Protein AF-M2Q1Y6-F1 (afdb_monomer)

Mean predicted aligned error: 7.68 Å

Secondary structure (DSSP, 8-state):
-EEE-SSEEEEEE-----SHHHHHHHHHHHHHHHHTTTTSTTB-SSPPTT-SEEEEEEHHHHHHS-HHHHHHHHHHHHHHHHHHHHHHHHHHHHHHHHHHHHHH---S---TTTSS--

Structure (mmCIF, N/CA/C/O backbone):
data_AF-M2Q1Y6-F1
#
_entry.id   AF-M2Q1Y6-F1
#
loop_
_atom_site.group_PDB
_atom_site.id
_atom_site.type_symbol
_atom_site.label_atom_id
_atom_site.label_alt_id
_atom_site.label_comp_id
_atom_site.label_asym_id
_atom_site.label_entity_id
_atom_site.label_seq_id
_atom_site.pdbx_PDB_ins_code
_atom_site.Cartn_x
_atom_site.Cartn_y
_atom_site.Cartn_z
_atom_site.occupancy
_atom_site.B_iso_or_equiv
_atom_site.auth_seq_id
_atom_site.auth_comp_id
_atom_site.auth_asym_id
_atom_site.auth_atom_id
_atom_site.pdbx_PDB_model_num
ATOM 1 N N . MET A 1 1 ? -10.945 -2.896 1.918 1.00 93.25 1 MET A N 1
ATOM 2 C CA . MET A 1 1 ? -11.671 -3.698 2.927 1.00 93.25 1 MET A CA 1
ATOM 3 C C . MET A 1 1 ? -11.360 -3.142 4.299 1.00 93.25 1 MET A C 1
ATOM 5 O O . MET A 1 1 ? -10.189 -2.923 4.589 1.00 93.25 1 MET A O 1
ATOM 9 N N . ILE A 1 2 ? -12.388 -2.888 5.105 1.00 95.12 2 ILE A N 1
ATOM 10 C CA . ILE A 1 2 ? -12.247 -2.376 6.470 1.00 95.12 2 ILE A CA 1
ATOM 11 C C . ILE A 1 2 ? -12.933 -3.373 7.396 1.00 95.12 2 ILE A C 1
ATOM 13 O O . ILE A 1 2 ? -14.104 -3.681 7.205 1.00 95.12 2 ILE A O 1
ATOM 17 N N . GLU A 1 3 ? -12.190 -3.889 8.366 1.00 94.00 3 GLU A N 1
ATOM 18 C CA . GLU A 1 3 ? -12.676 -4.855 9.348 1.00 94.00 3 GLU A CA 1
ATOM 19 C C . GLU A 1 3 ? -12.456 -4.270 10.741 1.00 94.00 3 GLU A C 1
ATOM 21 O O . GLU A 1 3 ? -11.318 -4.052 11.164 1.00 94.00 3 GLU A O 1
ATOM 26 N N . GLY A 1 4 ? -13.552 -3.979 11.436 1.00 94.69 4 GLY A N 1
ATOM 27 C CA . GLY A 1 4 ? -13.530 -3.485 12.807 1.00 94.69 4 GLY A CA 1
ATOM 28 C C . GLY A 1 4 ? -13.611 -4.617 13.827 1.00 94.69 4 GLY A C 1
ATOM 29 O O . GLY A 1 4 ? -14.243 -5.644 13.595 1.00 94.69 4 GLY A O 1
ATOM 30 N N . SER A 1 5 ? -12.989 -4.392 14.974 1.00 95.00 5 SER A N 1
ATOM 31 C CA . SER A 1 5 ? -13.104 -5.166 16.205 1.00 95.00 5 SER A CA 1
ATOM 32 C C . SER A 1 5 ? -13.195 -4.191 17.385 1.00 95.00 5 SER A C 1
ATOM 34 O O . SER A 1 5 ? -12.979 -2.990 17.228 1.00 95.00 5 SER A O 1
ATOM 36 N N . ILE A 1 6 ? -13.497 -4.698 18.580 1.00 92.56 6 ILE A N 1
ATOM 37 C CA . ILE A 1 6 ? -13.660 -3.884 19.796 1.00 92.56 6 ILE A CA 1
ATOM 38 C C . ILE A 1 6 ? -12.382 -3.091 20.122 1.00 92.56 6 ILE A C 1
ATOM 40 O O . ILE A 1 6 ? -12.457 -1.945 20.550 1.00 92.56 6 ILE A O 1
ATOM 44 N N . ASN A 1 7 ? -11.205 -3.684 19.907 1.00 93.31 7 ASN A N 1
ATOM 45 C CA . ASN A 1 7 ? -9.907 -3.111 20.290 1.00 93.31 7 ASN A CA 1
ATOM 46 C C . ASN A 1 7 ? -8.994 -2.772 19.103 1.00 93.31 7 ASN A C 1
ATOM 48 O O . ASN A 1 7 ? -7.841 -2.380 19.296 1.00 93.31 7 ASN A O 1
ATOM 52 N N . SER A 1 8 ? -9.458 -2.999 17.876 1.00 93.44 8 SER A N 1
ATOM 53 C CA . SER A 1 8 ? -8.627 -2.824 16.693 1.00 93.44 8 SER A CA 1
ATOM 54 C C . SER A 1 8 ? -9.446 -2.647 15.425 1.00 93.44 8 SER A C 1
ATOM 56 O O . SER A 1 8 ? -10.565 -3.134 15.310 1.00 93.44 8 SER A O 1
ATOM 58 N N . VAL A 1 9 ? -8.865 -1.967 14.446 1.00 94.44 9 VAL A N 1
ATOM 59 C CA . VAL A 1 9 ? -9.416 -1.819 13.103 1.00 94.44 9 VAL A CA 1
ATOM 60 C C . VAL A 1 9 ? -8.336 -2.179 12.101 1.00 94.44 9 VAL A C 1
ATOM 62 O O . VAL A 1 9 ? -7.203 -1.703 12.170 1.00 94.44 9 VAL A O 1
ATOM 65 N N . ARG A 1 10 ? -8.686 -3.031 11.145 1.00 95.62 10 ARG A N 1
ATOM 66 C CA . ARG A 1 10 ? -7.812 -3.425 10.050 1.00 95.62 10 ARG A CA 1
ATOM 67 C C . ARG A 1 10 ? -8.312 -2.811 8.757 1.00 95.62 10 ARG A C 1
ATOM 69 O O . ARG A 1 10 ? -9.463 -2.996 8.375 1.00 95.62 10 ARG A O 1
ATOM 76 N N . ILE A 1 11 ? -7.425 -2.112 8.060 1.00 95.12 11 ILE A N 1
ATOM 77 C CA . ILE A 1 11 ? -7.727 -1.460 6.784 1.00 95.12 11 ILE A CA 1
ATOM 78 C C . ILE A 1 11 ? -6.808 -2.078 5.743 1.00 95.12 11 ILE A C 1
ATOM 80 O O . ILE A 1 11 ? -5.592 -1.982 5.853 1.00 95.12 11 ILE A O 1
ATOM 84 N N . SER A 1 12 ? -7.375 -2.758 4.753 1.00 95.81 12 SER A N 1
ATOM 85 C CA . SER A 1 12 ? -6.618 -3.364 3.655 1.00 95.81 12 SER A CA 1
ATOM 86 C C . SER A 1 12 ? -7.003 -2.745 2.324 1.00 95.81 12 SER A C 1
ATOM 88 O O . SER A 1 12 ? -8.191 -2.608 2.012 1.00 95.81 12 SER A O 1
ATOM 90 N N . ILE A 1 13 ? -5.989 -2.384 1.547 1.00 94.44 13 ILE A N 1
ATOM 91 C CA . ILE A 1 13 ? -6.107 -1.579 0.335 1.00 94.44 13 ILE A CA 1
ATOM 92 C C . ILE A 1 13 ? -5.551 -2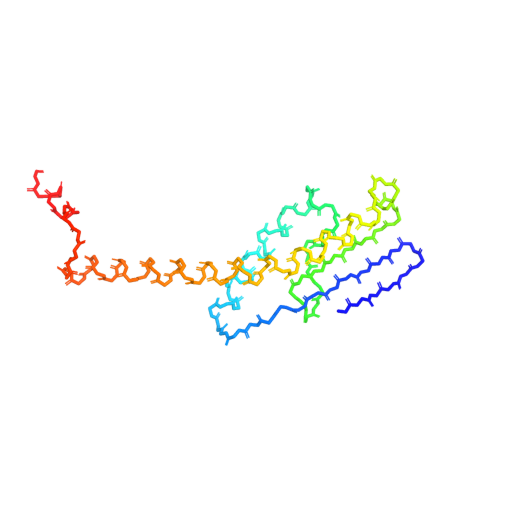.384 -0.838 1.00 94.44 13 ILE A C 1
ATOM 94 O O . ILE A 1 13 ? -4.502 -3.025 -0.737 1.00 94.44 13 ILE A O 1
ATOM 98 N N . CYS A 1 14 ? -6.300 -2.377 -1.936 1.00 94.06 14 CYS A N 1
ATOM 99 C CA . CYS A 1 14 ? -5.863 -2.883 -3.229 1.00 94.06 14 CYS A CA 1
ATOM 100 C C . CYS A 1 14 ? -5.708 -1.671 -4.142 1.00 94.06 14 CYS A C 1
ATOM 102 O O . CYS A 1 14 ? -6.644 -0.877 -4.257 1.00 94.06 14 CYS A O 1
ATOM 104 N N . VAL A 1 15 ? -4.526 -1.508 -4.722 1.00 92.81 15 VAL A N 1
ATOM 105 C CA . VAL A 1 15 ? -4.198 -0.349 -5.557 1.00 92.81 15 VAL A CA 1
ATOM 106 C C . VAL A 1 15 ? -4.443 -0.721 -7.014 1.00 92.81 15 VAL A C 1
ATOM 108 O O . VAL A 1 15 ? -4.153 -1.845 -7.441 1.00 92.81 15 VAL A O 1
ATOM 111 N N . LYS A 1 16 ? -4.996 0.2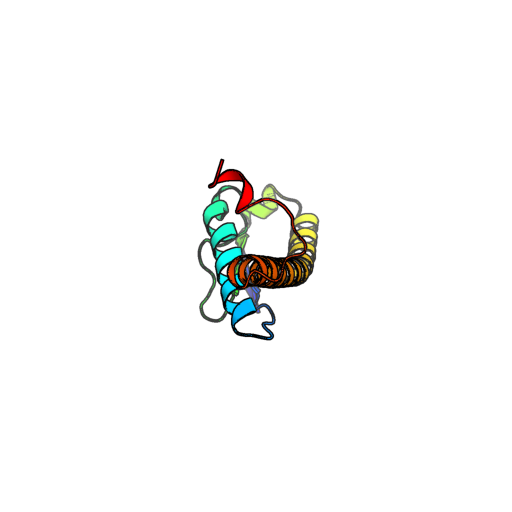10 -7.793 1.00 90.75 16 LYS A N 1
ATOM 112 C CA . LYS A 1 16 ? -5.258 -0.017 -9.216 1.00 90.75 16 LYS A CA 1
ATOM 113 C C . LYS A 1 16 ? -3.923 -0.156 -9.953 1.00 90.75 16 LYS A C 1
ATOM 115 O O . LYS A 1 16 ? -3.066 0.707 -9.837 1.00 90.75 16 LYS A O 1
ATOM 120 N N . LYS A 1 17 ? -3.758 -1.233 -10.725 1.00 90.94 17 LYS A N 1
ATOM 121 C CA . LYS A 1 17 ? -2.591 -1.435 -11.600 1.00 90.94 17 LYS A CA 1
ATOM 122 C C . LYS A 1 17 ? -3.057 -1.441 -13.053 1.00 90.94 17 LYS A C 1
ATOM 124 O O . LYS A 1 17 ? -3.991 -2.177 -13.375 1.00 90.94 17 LYS A O 1
ATOM 129 N N . ALA A 1 18 ? -2.439 -0.636 -13.910 1.00 90.75 18 ALA A N 1
ATOM 130 C CA . ALA A 1 18 ? -2.751 -0.587 -15.337 1.00 90.75 18 ALA A CA 1
ATOM 131 C C . ALA A 1 18 ? -1.927 -1.593 -16.155 1.00 90.75 18 ALA A C 1
ATOM 133 O O . ALA A 1 18 ? -2.404 -2.096 -17.170 1.00 90.75 18 ALA A O 1
ATOM 134 N N . ASP A 1 19 ? -0.702 -1.901 -15.722 1.00 93.06 19 ASP A N 1
ATOM 135 C CA . ASP A 1 19 ? 0.219 -2.783 -16.439 1.00 93.06 19 ASP A CA 1
ATOM 136 C C . ASP A 1 19 ? 1.124 -3.616 -15.510 1.00 93.06 19 ASP A C 1
ATOM 138 O O . ASP A 1 19 ? 1.176 -3.440 -14.290 1.00 93.06 19 ASP A O 1
ATOM 142 N N . ASN A 1 20 ? 1.863 -4.558 -16.105 1.00 93.88 20 ASN A N 1
ATOM 143 C CA . ASN A 1 20 ? 2.789 -5.429 -15.376 1.00 93.88 20 ASN A CA 1
ATOM 144 C C . ASN A 1 20 ? 3.951 -4.656 -14.730 1.00 93.88 20 ASN A C 1
ATOM 146 O O . ASN A 1 20 ? 4.491 -5.100 -13.715 1.00 93.88 20 ASN A O 1
ATOM 150 N N . LEU A 1 21 ? 4.344 -3.512 -15.300 1.00 93.19 21 LEU A N 1
ATOM 151 C CA . LEU A 1 21 ? 5.407 -2.684 -14.739 1.00 93.19 21 LEU A CA 1
ATOM 152 C C . LEU A 1 21 ? 4.950 -2.048 -13.422 1.00 93.19 21 LEU A C 1
ATOM 154 O O . LEU A 1 21 ? 5.658 -2.165 -12.423 1.00 93.19 21 LEU A O 1
ATOM 158 N N . GLU A 1 22 ? 3.748 -1.472 -13.377 1.00 94.81 22 GLU A N 1
ATOM 159 C CA . GLU A 1 22 ? 3.147 -0.940 -12.151 1.00 94.81 22 GLU A CA 1
ATOM 160 C C . GLU A 1 22 ? 2.959 -2.021 -11.088 1.00 94.81 22 GLU A C 1
ATOM 162 O O . GLU A 1 22 ? 3.217 -1.766 -9.915 1.00 94.81 22 GLU A O 1
ATOM 167 N N . VAL A 1 23 ? 2.606 -3.255 -11.472 1.00 94.44 23 VAL A N 1
ATOM 168 C CA . VAL A 1 23 ? 2.539 -4.382 -10.522 1.00 94.44 23 VAL A CA 1
ATOM 169 C C . VAL A 1 23 ? 3.885 -4.598 -9.821 1.00 94.44 23 VAL A C 1
ATOM 171 O O . VAL A 1 23 ? 3.926 -4.776 -8.600 1.00 94.44 23 VAL A O 1
ATOM 174 N N . ILE A 1 24 ? 4.991 -4.571 -10.568 1.00 95.25 24 ILE A N 1
ATOM 175 C CA . ILE A 1 24 ? 6.338 -4.769 -10.017 1.00 95.25 24 ILE A CA 1
ATOM 176 C C . ILE A 1 24 ? 6.771 -3.559 -9.181 1.00 95.25 24 ILE A C 1
ATOM 178 O O . ILE A 1 24 ? 7.291 -3.746 -8.075 1.00 95.25 24 ILE A O 1
ATOM 182 N N . LEU A 1 25 ? 6.541 -2.340 -9.680 1.00 95.56 25 LEU A N 1
ATOM 183 C CA . LEU A 1 25 ? 6.880 -1.095 -8.985 1.00 95.56 25 LEU A CA 1
ATOM 184 C C . LEU A 1 25 ? 6.136 -0.991 -7.655 1.00 95.56 25 LEU A C 1
ATOM 186 O O . LEU A 1 25 ? 6.769 -0.807 -6.615 1.00 95.56 25 LEU A O 1
ATOM 190 N N . LEU A 1 26 ? 4.826 -1.234 -7.662 1.00 95.19 26 LEU A N 1
ATOM 191 C CA . LEU A 1 26 ? 4.000 -1.248 -6.461 1.00 95.19 26 LEU A CA 1
ATOM 192 C C . LEU A 1 26 ? 4.475 -2.301 -5.470 1.00 95.19 26 LEU A C 1
ATOM 194 O O . LEU A 1 26 ? 4.664 -1.995 -4.294 1.00 95.19 26 LEU A O 1
ATOM 198 N N . ARG A 1 27 ? 4.745 -3.530 -5.927 1.00 94.00 27 ARG A N 1
ATOM 199 C CA . ARG A 1 27 ? 5.258 -4.585 -5.042 1.00 94.00 27 ARG A CA 1
ATOM 200 C C . ARG A 1 27 ? 6.559 -4.156 -4.365 1.00 94.00 27 ARG A C 1
ATOM 202 O O . ARG A 1 27 ? 6.743 -4.426 -3.178 1.00 94.00 27 ARG A O 1
ATOM 209 N N . ARG A 1 28 ? 7.468 -3.508 -5.101 1.00 93.81 28 ARG A N 1
ATOM 210 C CA . ARG A 1 28 ? 8.759 -3.052 -4.569 1.00 93.81 28 ARG A CA 1
ATOM 211 C C . ARG A 1 28 ? 8.587 -1.899 -3.582 1.00 93.81 28 ARG A C 1
ATOM 213 O O . ARG A 1 28 ? 9.162 -1.963 -2.498 1.00 93.81 28 ARG A O 1
ATOM 220 N N . PHE A 1 29 ? 7.768 -0.911 -3.930 1.00 94.00 29 PHE A N 1
ATOM 221 C CA . PHE A 1 29 ? 7.446 0.238 -3.088 1.00 94.00 29 PHE A CA 1
ATOM 222 C C . PHE A 1 29 ? 6.811 -0.191 -1.760 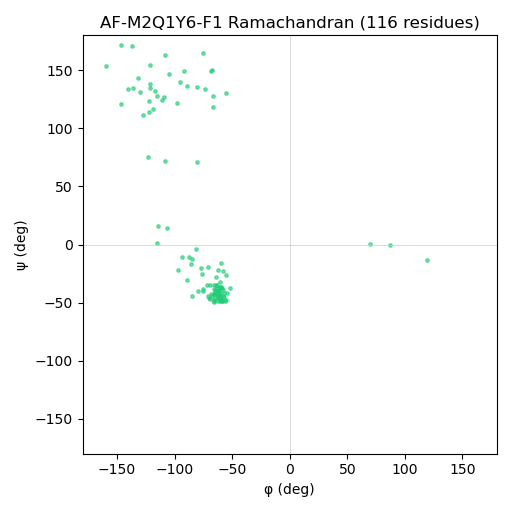1.00 94.00 29 PHE A C 1
ATOM 224 O O . PHE A 1 29 ? 7.278 0.167 -0.681 1.00 94.00 29 PHE A O 1
ATOM 231 N N . VAL A 1 30 ? 5.811 -1.068 -1.823 1.00 93.25 30 VAL A N 1
ATOM 232 C CA . VAL A 1 30 ? 5.138 -1.586 -0.630 1.00 93.25 30 VAL A CA 1
ATOM 233 C C . VAL A 1 30 ? 6.077 -2.428 0.231 1.00 93.25 30 VAL A C 1
ATOM 235 O O . VAL A 1 30 ? 6.083 -2.277 1.452 1.00 93.25 30 VAL A O 1
ATOM 238 N N . SER A 1 31 ? 6.911 -3.276 -0.382 1.00 92.38 31 SER A N 1
ATOM 239 C CA . SER A 1 31 ? 7.908 -4.067 0.358 1.00 92.38 31 SER A CA 1
ATOM 240 C C . SER A 1 31 ? 8.899 -3.170 1.104 1.00 92.38 31 SER A C 1
ATOM 242 O O . SER A 1 31 ? 9.295 -3.478 2.225 1.00 92.38 31 SER A O 1
ATOM 244 N N . PHE A 1 32 ? 9.282 -2.046 0.498 1.00 92.62 32 PHE A N 1
ATOM 245 C CA . PHE A 1 32 ? 10.158 -1.055 1.112 1.00 92.62 32 PHE A CA 1
ATOM 246 C C . PHE A 1 32 ? 9.514 -0.373 2.328 1.00 92.62 32 PHE A C 1
ATOM 248 O O . PHE A 1 32 ? 10.162 -0.241 3.366 1.00 92.62 32 PHE A O 1
ATOM 255 N N . LEU A 1 33 ? 8.231 -0.010 2.245 1.00 91.81 33 LEU A N 1
ATOM 256 C CA . LEU A 1 33 ? 7.491 0.529 3.392 1.00 91.81 33 LEU A CA 1
ATOM 257 C C . LEU A 1 33 ? 7.329 -0.510 4.510 1.00 91.81 33 LEU A C 1
ATOM 259 O O . LEU A 1 33 ? 7.526 -0.200 5.683 1.00 91.81 33 LEU A O 1
ATOM 263 N N . GLN A 1 34 ? 7.034 -1.762 4.157 1.00 90.62 34 GLN A N 1
ATOM 264 C CA . GLN A 1 34 ? 6.845 -2.856 5.117 1.00 90.62 34 GLN A CA 1
ATOM 265 C C . GLN A 1 34 ? 8.108 -3.182 5.916 1.00 90.62 34 GLN A 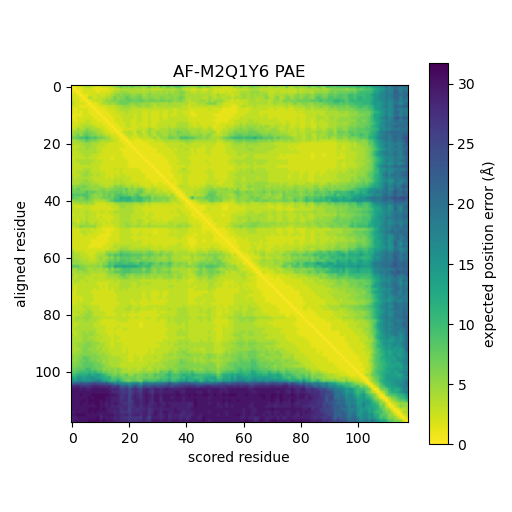C 1
ATOM 267 O O . GLN A 1 34 ? 8.010 -3.497 7.102 1.00 90.62 34 GLN A O 1
ATOM 272 N N . GLN A 1 35 ? 9.291 -3.061 5.305 1.00 91.25 35 GLN A N 1
ATOM 273 C CA . GLN A 1 35 ? 10.570 -3.208 6.010 1.00 91.25 35 GLN A CA 1
ATOM 274 C C . GLN A 1 35 ? 10.764 -2.158 7.113 1.00 91.25 35 GLN A C 1
ATOM 276 O O . GLN A 1 35 ? 11.525 -2.385 8.046 1.00 91.25 35 GLN A O 1
ATOM 281 N N . ARG A 1 36 ? 10.058 -1.026 7.033 1.00 90.81 36 ARG A N 1
ATOM 282 C CA . ARG A 1 36 ? 10.144 0.096 7.978 1.00 90.81 36 ARG A CA 1
ATOM 283 C C . ARG A 1 36 ? 8.932 0.189 8.902 1.00 90.81 36 ARG A C 1
ATOM 285 O O . ARG A 1 36 ? 8.761 1.195 9.586 1.00 90.81 36 ARG A O 1
ATOM 292 N N . ALA A 1 37 ? 8.117 -0.864 8.957 1.00 87.50 37 ALA A N 1
ATOM 293 C CA . ALA A 1 37 ? 6.920 -0.924 9.792 1.00 87.50 37 ALA A CA 1
ATOM 294 C C . ALA A 1 37 ? 7.201 -0.760 11.300 1.00 87.50 37 ALA A C 1
ATOM 296 O O . ALA A 1 37 ? 6.282 -0.483 12.057 1.00 87.50 37 ALA A O 1
ATOM 297 N N . GLU A 1 38 ? 8.451 -0.905 11.755 1.00 81.88 38 GLU A N 1
ATOM 298 C CA . GLU A 1 38 ? 8.829 -0.612 13.149 1.00 81.88 38 GLU A CA 1
ATOM 299 C C . GLU A 1 38 ? 8.723 0.880 13.477 1.00 81.88 38 GLU A C 1
ATOM 301 O O . GLU A 1 38 ? 8.144 1.246 14.494 1.00 81.88 38 GLU A O 1
ATOM 30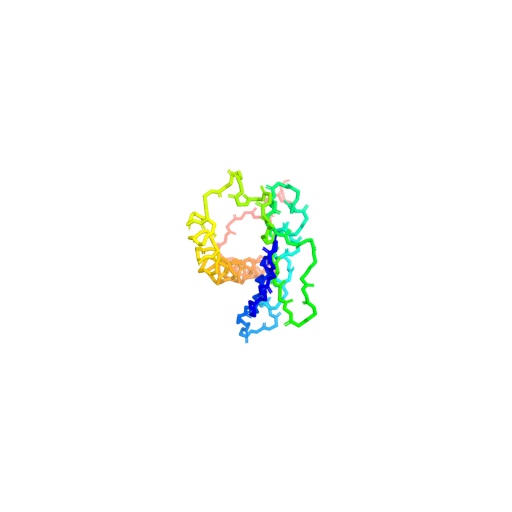6 N N . ASN A 1 39 ? 9.201 1.739 12.576 1.00 83.56 39 ASN A N 1
ATOM 307 C CA . ASN A 1 39 ? 9.041 3.191 12.697 1.00 83.56 39 ASN A CA 1
ATOM 308 C C . ASN A 1 39 ? 7.620 3.625 12.323 1.00 83.56 39 ASN A C 1
ATOM 310 O O . ASN A 1 39 ? 7.133 4.666 12.754 1.00 83.56 39 ASN A O 1
ATOM 314 N N . PHE A 1 40 ? 6.961 2.823 11.490 1.00 80.12 40 PHE A N 1
ATOM 315 C CA . PHE A 1 40 ? 5.660 3.119 10.929 1.00 80.12 40 PHE A CA 1
ATOM 316 C C . PHE A 1 40 ? 4.582 2.221 11.555 1.00 80.12 40 PHE A C 1
ATOM 318 O O . PHE A 1 40 ? 4.053 1.294 10.941 1.00 80.12 40 PHE A O 1
ATOM 325 N N . VAL A 1 41 ? 4.292 2.525 12.823 1.00 82.19 41 VAL A N 1
ATOM 326 C CA . VAL A 1 41 ? 3.647 1.660 13.831 1.00 82.19 41 VAL A CA 1
ATOM 327 C C . VAL A 1 41 ? 2.282 1.084 13.414 1.00 82.19 41 VAL A C 1
ATOM 329 O O . VAL A 1 41 ? 1.895 0.014 13.880 1.00 82.19 41 VAL A O 1
ATOM 332 N N . ILE A 1 42 ? 1.550 1.761 12.525 1.00 90.88 42 ILE A N 1
ATOM 333 C CA . ILE A 1 42 ? 0.214 1.341 12.064 1.00 90.88 42 ILE A CA 1
ATOM 334 C C . ILE A 1 42 ? 0.244 0.380 10.863 1.00 90.88 42 ILE A C 1
ATOM 336 O O . ILE A 1 42 ? -0.788 -0.186 10.495 1.00 90.88 42 ILE A O 1
ATOM 340 N N . LEU A 1 43 ? 1.397 0.187 10.216 1.00 93.62 43 LEU A N 1
ATOM 341 C CA . LEU A 1 43 ? 1.522 -0.655 9.025 1.00 93.62 43 LEU A CA 1
ATOM 342 C C . LEU A 1 43 ? 1.826 -2.103 9.390 1.00 93.62 43 LEU A C 1
ATOM 344 O O . LEU A 1 43 ? 2.698 -2.409 10.201 1.00 93.62 43 LEU A O 1
ATOM 348 N N . ARG A 1 44 ? 1.154 -3.039 8.719 1.00 94.12 44 ARG A N 1
ATOM 349 C CA . ARG A 1 44 ? 1.482 -4.460 8.848 1.00 94.12 44 ARG A CA 1
ATOM 350 C C . ARG A 1 44 ? 2.687 -4.800 7.977 1.00 94.12 44 ARG A C 1
ATOM 352 O O . ARG A 1 44 ? 2.702 -4.500 6.788 1.00 94.12 44 ARG A O 1
ATOM 359 N N . ARG A 1 45 ? 3.632 -5.564 8.536 1.00 92.81 45 ARG A N 1
ATOM 360 C CA . ARG A 1 45 ? 4.806 -6.116 7.821 1.00 92.81 45 ARG A CA 1
ATOM 361 C C . ARG A 1 45 ? 4.449 -6.990 6.615 1.00 92.81 45 ARG A C 1
ATOM 363 O O . ARG A 1 45 ? 5.276 -7.198 5.739 1.00 92.81 45 ARG A O 1
ATOM 370 N N . LYS A 1 46 ? 3.238 -7.548 6.596 1.00 92.75 46 LYS A N 1
ATOM 371 C CA . LYS A 1 46 ? 2.720 -8.362 5.496 1.00 92.75 46 LYS A CA 1
ATOM 372 C C . LYS A 1 46 ? 1.246 -8.026 5.273 1.00 92.75 46 LYS A C 1
ATOM 374 O O . LYS A 1 46 ? 0.495 -7.984 6.257 1.00 92.75 46 LYS A O 1
ATOM 379 N N . PRO A 1 47 ? 0.806 -7.822 4.023 1.00 93.81 47 PRO A N 1
ATOM 380 C CA . PRO A 1 47 ? -0.587 -7.534 3.738 1.00 93.81 47 PRO A CA 1
ATOM 381 C C . PRO A 1 47 ? -1.430 -8.810 3.853 1.00 93.81 47 PRO A C 1
ATOM 383 O O . PRO A 1 47 ? -0.912 -9.930 3.925 1.00 93.81 47 PRO A O 1
ATOM 386 N N . ILE A 1 48 ? -2.750 -8.653 3.921 1.00 94.50 48 ILE A N 1
ATOM 387 C CA . ILE A 1 48 ? -3.677 -9.787 3.800 1.00 94.50 48 ILE A CA 1
ATOM 388 C C . ILE A 1 48 ? -3.608 -10.338 2.370 1.00 94.50 48 ILE A C 1
ATOM 390 O O . ILE A 1 48 ? -3.355 -9.604 1.416 1.00 94.50 48 ILE A O 1
ATOM 394 N N . LYS A 1 49 ? -3.845 -11.643 2.208 1.00 93.06 49 LYS A N 1
ATOM 395 C CA . LYS A 1 49 ? -3.926 -12.274 0.887 1.00 93.06 49 LYS A CA 1
ATOM 396 C C . LYS A 1 49 ? -4.976 -11.559 0.023 1.00 93.06 49 LYS A C 1
ATOM 398 O O . LYS A 1 49 ? -6.099 -11.359 0.469 1.00 93.06 49 LYS A O 1
ATOM 403 N N . GLY A 1 50 ? -4.600 -11.196 -1.203 1.00 92.31 50 GLY A N 1
ATOM 404 C CA . GLY A 1 50 ? -5.473 -10.473 -2.137 1.00 92.31 50 GLY A CA 1
ATOM 405 C C . GLY A 1 50 ? -5.451 -8.947 -1.996 1.00 92.31 50 GLY A C 1
ATOM 406 O O . GLY A 1 50 ? -6.114 -8.273 -2.775 1.00 92.31 50 GLY A O 1
ATOM 407 N N . TYR A 1 51 ? -4.674 -8.404 -1.055 1.00 95.06 51 TYR A N 1
ATOM 408 C CA . TYR A 1 51 ? -4.465 -6.966 -0.890 1.00 95.06 51 TYR A CA 1
ATOM 409 C C . TYR A 1 51 ? -2.984 -6.621 -1.016 1.00 95.06 51 TYR A C 1
ATOM 411 O O . TYR A 1 51 ? -2.114 -7.448 -0.736 1.00 95.06 51 TYR A O 1
ATOM 419 N N . ASP A 1 52 ? -2.703 -5.385 -1.416 1.00 93.81 52 ASP A N 1
ATOM 420 C CA . ASP A 1 52 ? -1.333 -4.903 -1.569 1.00 93.81 52 ASP A CA 1
ATOM 421 C C . ASP A 1 52 ? -0.788 -4.395 -0.236 1.00 93.81 52 ASP A C 1
ATOM 423 O O . ASP A 1 52 ? 0.333 -4.721 0.146 1.00 93.81 52 ASP A O 1
ATOM 427 N N . ILE A 1 53 ? -1.595 -3.632 0.506 1.00 94.31 53 ILE A N 1
ATOM 428 C CA . ILE A 1 53 ? -1.194 -2.978 1.756 1.00 94.31 53 ILE A CA 1
ATOM 429 C C . ILE A 1 53 ? -2.245 -3.249 2.828 1.00 94.31 53 ILE A C 1
ATOM 431 O O . ILE A 1 53 ? -3.447 -3.270 2.553 1.00 94.31 53 ILE A O 1
ATOM 435 N N . SER A 1 54 ? -1.795 -3.433 4.069 1.00 95.06 54 SER A N 1
ATOM 436 C CA . SER A 1 54 ? -2.688 -3.537 5.220 1.00 95.06 54 SER A CA 1
ATOM 437 C C . SER A 1 54 ? -2.172 -2.726 6.400 1.00 95.06 54 SER A C 1
ATOM 439 O O . SER A 1 54 ? -1.014 -2.851 6.792 1.00 95.06 54 SER A O 1
ATOM 441 N N . PHE A 1 55 ? -3.079 -1.990 7.022 1.00 94.94 55 PHE A N 1
ATOM 442 C CA . PHE A 1 55 ? -2.893 -1.279 8.275 1.00 94.94 55 PHE A CA 1
ATOM 443 C C . PHE A 1 55 ? -3.605 -2.021 9.399 1.00 94.94 55 PHE A C 1
ATOM 445 O O . PHE A 1 55 ? -4.653 -2.638 9.182 1.00 94.94 55 PHE A O 1
ATOM 452 N N . LEU A 1 56 ? -3.031 -1.963 10.594 1.00 93.88 56 LEU A N 1
ATOM 453 C CA . LEU A 1 56 ? -3.654 -2.425 11.823 1.00 93.88 56 LEU A CA 1
ATOM 454 C C . LEU A 1 56 ? -3.577 -1.291 12.835 1.00 93.88 56 LEU A C 1
ATOM 456 O O . LEU A 1 56 ? -2.491 -0.961 13.304 1.00 93.88 56 LEU A O 1
ATOM 460 N N . ILE A 1 57 ? -4.740 -0.734 13.148 1.00 93.44 57 ILE A N 1
ATOM 461 C CA . ILE A 1 57 ? -4.903 0.290 14.167 1.00 93.44 57 ILE A CA 1
ATOM 462 C C . ILE A 1 57 ? -5.380 -0.398 15.442 1.00 93.44 57 ILE A C 1
ATOM 464 O O . ILE A 1 57 ? -6.416 -1.056 15.414 1.00 93.44 57 ILE A O 1
ATOM 468 N N . THR A 1 58 ? -4.648 -0.283 16.543 1.00 93.00 58 THR A N 1
ATOM 469 C CA . THR A 1 58 ? -5.044 -0.830 17.854 1.00 93.00 58 THR A CA 1
ATOM 470 C C . THR A 1 58 ? -5.436 0.281 18.823 1.00 93.00 58 THR A C 1
ATOM 472 O O . THR A 1 58 ? -5.090 1.446 18.620 1.00 93.00 58 THR A O 1
ATOM 475 N N . ASN A 1 59 ? -6.128 -0.073 19.908 1.00 90.88 59 ASN A N 1
ATOM 476 C CA . ASN A 1 59 ? -6.488 0.868 20.972 1.00 90.88 59 ASN A CA 1
ATOM 477 C C . ASN A 1 59 ? -5.257 1.610 21.539 1.00 90.88 59 ASN A C 1
ATOM 479 O O . ASN A 1 59 ? -5.289 2.829 21.680 1.00 90.88 59 ASN A O 1
ATOM 483 N N . PHE A 1 60 ? -4.138 0.906 21.738 1.00 88.06 60 PHE A N 1
ATOM 484 C CA . PHE A 1 60 ? -2.886 1.494 22.234 1.00 88.06 60 PHE A CA 1
ATOM 485 C C . PHE A 1 60 ? -2.325 2.584 21.313 1.00 88.06 60 PHE A C 1
ATOM 487 O O . PHE A 1 60 ? -1.705 3.547 21.760 1.00 88.06 60 PHE A O 1
ATOM 494 N N . GLN A 1 61 ? -2.535 2.450 20.003 1.00 83.88 61 GLN A N 1
ATOM 495 C CA . GLN A 1 61 ? -2.107 3.466 19.045 1.00 83.88 61 GLN A CA 1
ATOM 496 C C . GLN A 1 61 ? -3.042 4.674 19.087 1.00 83.88 61 GLN A C 1
ATOM 498 O O . GLN A 1 61 ? -2.566 5.801 19.026 1.00 83.88 61 GLN A O 1
ATOM 503 N N . THR A 1 62 ? -4.351 4.465 19.250 1.00 84.12 62 THR A N 1
ATOM 504 C CA . THR A 1 62 ? -5.322 5.566 19.387 1.00 84.12 62 THR A CA 1
ATOM 505 C C . THR A 1 62 ? -5.227 6.322 20.712 1.00 84.12 62 THR A C 1
ATOM 507 O O . THR A 1 62 ? -5.697 7.451 20.791 1.00 84.12 62 THR A O 1
ATOM 510 N N . GLU A 1 63 ? -4.616 5.729 21.740 1.00 86.12 63 GLU A N 1
ATOM 511 C CA . GLU A 1 63 ? -4.311 6.407 23.009 1.00 86.12 63 GLU A CA 1
ATOM 512 C C . GLU A 1 63 ? -3.174 7.430 22.851 1.00 86.12 63 GLU A C 1
ATOM 514 O O . GLU A 1 63 ? -3.211 8.494 23.461 1.00 86.12 63 GLU A O 1
ATOM 519 N N . ASN A 1 64 ? -2.189 7.134 21.997 1.00 85.56 64 ASN A N 1
ATOM 520 C CA . ASN A 1 64 ? -1.012 7.982 21.782 1.00 85.56 64 ASN A CA 1
ATOM 521 C C . ASN A 1 64 ? -1.133 8.905 20.557 1.00 85.56 64 ASN A C 1
ATOM 523 O O . ASN A 1 64 ? -0.425 9.905 20.459 1.00 85.56 64 ASN A O 1
ATOM 527 N N . LEU A 1 65 ? -2.000 8.564 19.600 1.00 85.94 65 LEU A N 1
ATOM 528 C CA . LEU A 1 65 ? -2.141 9.259 18.322 1.00 85.94 65 LEU A CA 1
ATOM 529 C C . LEU A 1 65 ? -3.565 9.778 18.143 1.00 85.94 65 LEU A C 1
ATOM 531 O O . LEU A 1 65 ? -4.550 9.077 18.373 1.00 85.94 65 LEU A O 1
ATOM 535 N N . PHE A 1 66 ? -3.688 11.003 17.636 1.00 88.56 66 PHE A N 1
ATOM 536 C CA . PHE A 1 66 ? -4.992 11.576 17.336 1.00 88.56 66 PHE A CA 1
ATOM 537 C C . PHE A 1 66 ? -5.680 10.826 16.190 1.00 88.56 66 PHE A C 1
ATOM 539 O O . PHE A 1 66 ? -5.224 10.854 15.046 1.00 88.56 66 PHE A O 1
ATOM 546 N N . LYS A 1 67 ? -6.839 10.222 16.478 1.00 87.81 67 LYS A N 1
ATOM 547 C CA . LYS A 1 67 ? -7.616 9.438 15.500 1.00 87.81 67 LYS A CA 1
ATOM 548 C C . LYS A 1 67 ? -7.899 10.173 14.184 1.00 87.81 67 LYS A C 1
ATOM 550 O O . LYS A 1 67 ? -7.867 9.554 13.131 1.00 87.81 67 LYS A O 1
ATOM 555 N N . HIS A 1 68 ? -8.153 11.482 14.236 1.00 90.62 68 HIS A N 1
ATOM 556 C CA . HIS A 1 68 ? -8.441 12.272 13.038 1.00 90.62 68 HIS A CA 1
ATOM 557 C C . HIS A 1 68 ? -7.200 12.393 12.144 1.00 90.62 68 HIS A C 1
ATOM 559 O O . HIS A 1 68 ? -7.294 12.141 10.952 1.00 90.62 68 HIS A O 1
ATOM 565 N N . LYS A 1 69 ? -6.018 12.624 12.732 1.00 91.12 69 LYS A N 1
ATOM 566 C CA . LYS A 1 69 ? -4.749 12.648 11.993 1.00 91.12 69 LYS A CA 1
ATOM 567 C C . LYS A 1 69 ? -4.392 11.301 11.378 1.00 91.12 69 LYS A C 1
ATOM 569 O O . LYS A 1 69 ? -3.831 11.271 10.293 1.00 91.12 69 LYS A O 1
ATOM 574 N N . LEU A 1 70 ? -4.727 10.192 12.040 1.00 89.62 70 LEU A N 1
ATOM 575 C CA . LEU A 1 70 ? -4.541 8.856 11.464 1.00 89.62 70 LEU A CA 1
ATOM 576 C C . LEU A 1 70 ? -5.414 8.640 10.225 1.00 89.62 70 LEU A C 1
ATOM 578 O O . LEU A 1 70 ? -4.955 8.054 9.249 1.00 89.62 70 LEU A O 1
ATOM 582 N N . ILE A 1 71 ? -6.662 9.106 10.269 1.00 90.75 71 ILE A N 1
ATOM 583 C CA . ILE A 1 71 ? -7.576 9.021 9.127 1.00 90.75 71 ILE A CA 1
ATOM 584 C C . ILE A 1 71 ? -7.063 9.899 7.983 1.00 90.75 71 ILE A C 1
ATOM 586 O O . ILE A 1 71 ? -6.947 9.399 6.866 1.00 90.75 71 ILE A O 1
ATOM 590 N N . ASP A 1 72 ? -6.698 11.152 8.273 1.00 93.75 72 ASP A N 1
ATOM 591 C CA . ASP A 1 72 ? -6.130 12.083 7.289 1.00 93.75 72 ASP A CA 1
ATOM 592 C C . ASP A 1 72 ? -4.896 11.473 6.617 1.00 93.75 72 ASP A C 1
ATOM 594 O O . ASP A 1 72 ? -4.821 11.415 5.393 1.00 93.75 72 ASP A O 1
ATOM 598 N N . PHE A 1 73 ? -3.986 10.914 7.418 1.00 91.88 73 PHE A N 1
ATOM 599 C CA . PHE A 1 73 ? -2.791 10.241 6.926 1.00 91.88 73 PHE A CA 1
ATOM 600 C C . PHE A 1 73 ? -3.127 9.073 5.985 1.00 91.88 73 PHE A C 1
ATOM 602 O O . PHE A 1 73 ? -2.488 8.915 4.950 1.00 91.88 73 PHE A O 1
ATOM 609 N N . ILE A 1 74 ? -4.111 8.227 6.316 1.00 91.69 74 ILE A N 1
ATOM 610 C CA . ILE A 1 74 ? -4.473 7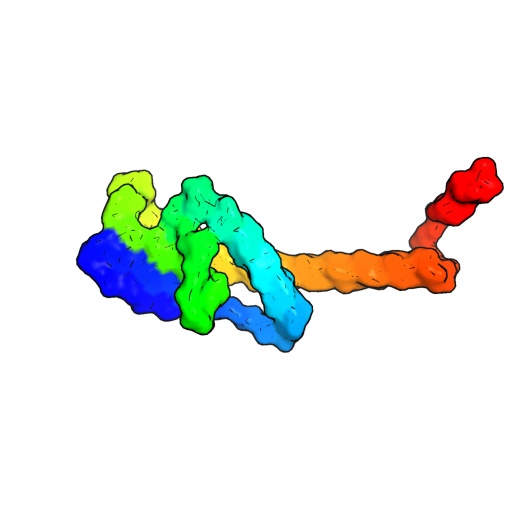.084 5.457 1.00 91.69 74 ILE A CA 1
ATOM 611 C C . ILE A 1 74 ? -5.052 7.570 4.124 1.00 91.69 74 ILE A C 1
ATOM 613 O O . ILE A 1 74 ? -4.764 6.971 3.088 1.00 91.69 74 ILE A O 1
ATOM 617 N N . ILE A 1 75 ? -5.847 8.642 4.141 1.00 92.94 75 ILE A N 1
ATOM 618 C CA . ILE A 1 75 ? -6.411 9.245 2.928 1.00 92.94 75 ILE A CA 1
ATOM 619 C C . ILE A 1 75 ? -5.297 9.842 2.063 1.00 92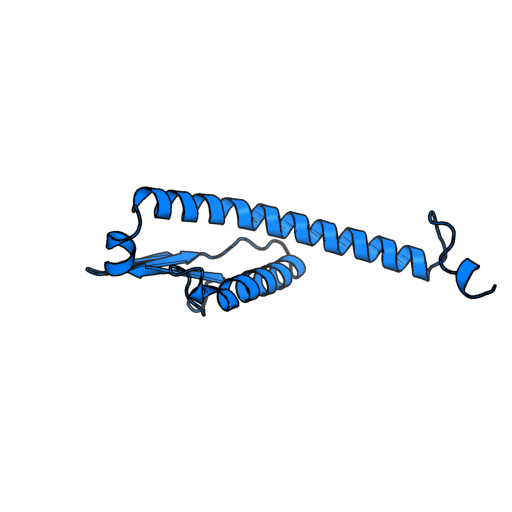.94 75 ILE A C 1
ATOM 621 O O . ILE A 1 75 ? -5.247 9.567 0.866 1.00 92.94 75 ILE A O 1
ATOM 625 N N . GLU A 1 76 ? -4.394 10.615 2.664 1.00 93.81 76 GLU A N 1
ATOM 626 C CA . GLU A 1 76 ? -3.238 11.205 1.986 1.00 93.81 76 GLU A CA 1
ATOM 627 C C . GLU A 1 76 ? -2.350 10.116 1.379 1.00 93.81 76 GLU A C 1
ATOM 629 O O . GLU A 1 76 ? -2.079 10.126 0.182 1.00 93.81 76 GLU A O 1
ATOM 634 N N . PHE A 1 77 ? -2.019 9.085 2.156 1.00 92.62 77 PHE A N 1
ATOM 635 C CA . PHE A 1 77 ? -1.232 7.948 1.693 1.00 92.62 77 PHE A CA 1
ATOM 636 C C . PHE A 1 77 ? -1.874 7.226 0.498 1.00 92.62 77 PHE A C 1
ATOM 638 O O . PHE A 1 77 ? -1.176 6.819 -0.431 1.00 92.62 77 PHE A O 1
ATOM 645 N N . MET A 1 78 ? -3.204 7.076 0.486 1.00 91.38 78 MET A N 1
ATOM 646 C CA . MET A 1 78 ? -3.915 6.504 -0.663 1.00 91.38 78 MET A CA 1
ATOM 647 C C . MET A 1 78 ? -3.764 7.354 -1.929 1.00 91.38 78 MET A C 1
ATOM 649 O O . MET A 1 78 ? -3.656 6.789 -3.012 1.00 91.38 78 MET A O 1
ATOM 653 N N . GLN A 1 79 ? -3.754 8.681 -1.804 1.00 91.62 79 GLN A N 1
ATOM 654 C CA . GLN A 1 79 ? -3.585 9.592 -2.939 1.00 91.62 79 GLN A CA 1
ATOM 655 C C . GLN A 1 79 ? -2.129 9.639 -3.419 1.00 91.62 79 GLN A C 1
ATOM 657 O O . GLN A 1 79 ? -1.867 9.651 -4.623 1.00 91.62 79 GLN A O 1
ATOM 662 N N . GLU A 1 80 ? -1.176 9.641 -2.489 1.00 93.62 80 GLU A N 1
ATOM 663 C CA . GLU A 1 80 ? 0.248 9.732 -2.803 1.00 93.62 80 GLU A CA 1
ATOM 664 C C . GLU A 1 80 ? 0.788 8.478 -3.491 1.00 93.62 80 GLU A C 1
ATOM 666 O O . GLU A 1 80 ? 1.624 8.604 -4.385 1.00 93.62 80 GLU A O 1
ATOM 671 N N . ILE A 1 81 ? 0.296 7.279 -3.146 1.00 93.38 81 ILE A N 1
ATOM 672 C CA . ILE A 1 81 ? 0.750 6.037 -3.792 1.00 93.38 81 ILE A CA 1
ATOM 673 C C . ILE A 1 81 ? 0.562 6.092 -5.305 1.00 93.38 81 ILE A C 1
ATOM 675 O O . ILE A 1 81 ? 1.486 5.753 -6.044 1.00 93.38 81 ILE A O 1
ATOM 679 N N . ASP A 1 82 ? -0.620 6.490 -5.771 1.00 89.75 82 ASP A N 1
ATOM 680 C CA . ASP A 1 82 ? -0.924 6.483 -7.203 1.00 89.75 82 ASP A CA 1
ATOM 681 C C . ASP A 1 82 ? 0.012 7.433 -7.963 1.00 89.75 82 ASP A C 1
ATOM 683 O O . ASP A 1 82 ? 0.531 7.095 -9.033 1.00 89.75 82 ASP A O 1
ATOM 687 N N . LYS A 1 83 ? 0.297 8.598 -7.371 1.00 92.75 83 LYS A N 1
ATOM 688 C CA . LYS A 1 83 ? 1.234 9.576 -7.925 1.00 92.75 83 LYS A CA 1
ATOM 689 C C . LYS A 1 83 ? 2.668 9.043 -7.941 1.00 92.75 83 LYS A C 1
ATOM 691 O O . LYS A 1 83 ? 3.312 9.067 -8.987 1.00 92.75 83 LYS A O 1
ATOM 696 N N . GLU A 1 84 ? 3.143 8.505 -6.823 1.00 94.81 84 GLU A N 1
ATOM 697 C CA . GLU A 1 84 ? 4.511 7.996 -6.681 1.00 94.81 84 GLU A CA 1
ATOM 698 C C . GLU A 1 84 ? 4.787 6.835 -7.652 1.00 94.81 84 GLU A C 1
ATOM 700 O O . GLU A 1 84 ? 5.850 6.752 -8.270 1.00 94.81 84 GLU A O 1
ATOM 705 N N . ILE A 1 85 ? 3.808 5.949 -7.862 1.00 94.25 85 ILE A N 1
ATOM 706 C CA . ILE A 1 85 ? 3.912 4.848 -8.830 1.00 94.25 85 ILE A CA 1
ATOM 707 C C . ILE A 1 85 ? 4.015 5.376 -10.264 1.00 94.25 85 ILE A C 1
ATOM 709 O O . ILE A 1 85 ? 4.841 4.882 -11.043 1.00 94.25 85 ILE A O 1
ATOM 713 N N . SER A 1 86 ? 3.222 6.393 -10.606 1.00 92.69 86 SER A N 1
ATOM 714 C CA . SER A 1 86 ? 3.291 7.061 -11.907 1.00 92.69 86 SER A CA 1
ATOM 715 C C . SER A 1 86 ? 4.656 7.727 -12.128 1.00 92.69 86 SER A C 1
ATOM 717 O O . SER A 1 86 ? 5.282 7.535 -13.176 1.00 92.69 86 SER A O 1
ATOM 719 N N . ASP A 1 87 ? 5.172 8.435 -11.125 1.00 95.00 87 ASP A N 1
ATOM 720 C CA . ASP A 1 87 ? 6.471 9.108 -11.192 1.00 95.00 87 ASP A CA 1
ATOM 721 C C . ASP A 1 87 ? 7.626 8.098 -11.326 1.00 95.00 87 ASP A C 1
ATOM 723 O O . ASP A 1 87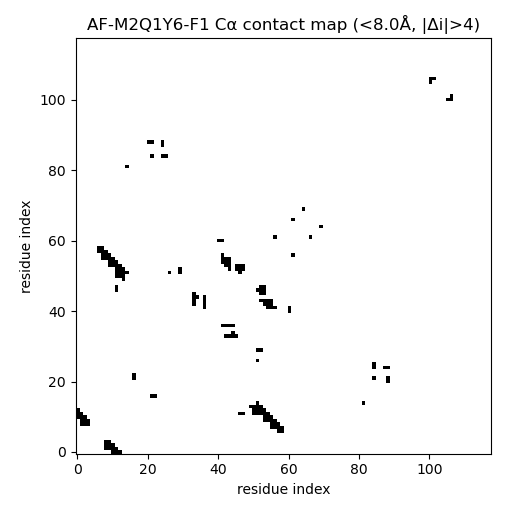 ? 8.512 8.251 -12.178 1.00 95.00 87 ASP A O 1
ATOM 727 N N . MET A 1 88 ? 7.583 6.987 -10.579 1.00 95.44 88 MET A N 1
ATOM 728 C CA . MET A 1 88 ? 8.545 5.889 -10.726 1.00 95.44 88 MET A CA 1
ATOM 729 C C . MET A 1 88 ? 8.514 5.276 -12.130 1.00 95.44 88 MET A C 1
ATOM 731 O O . MET A 1 88 ? 9.572 5.014 -12.710 1.00 95.44 88 MET A O 1
ATOM 735 N N . LYS A 1 89 ? 7.327 5.076 -12.712 1.00 94.62 89 LYS A N 1
ATOM 736 C CA . LYS A 1 89 ? 7.174 4.555 -14.078 1.00 94.62 89 LYS A CA 1
ATOM 737 C C . LYS A 1 89 ? 7.800 5.487 -15.116 1.00 94.62 89 LYS A C 1
ATOM 739 O O . LYS A 1 89 ? 8.542 5.026 -15.988 1.00 94.62 89 LYS A O 1
ATOM 744 N N . ILE A 1 90 ? 7.570 6.796 -15.001 1.00 95.38 90 ILE A N 1
ATOM 745 C CA . ILE A 1 90 ? 8.205 7.803 -15.865 1.00 95.38 90 ILE A CA 1
ATOM 746 C C . ILE A 1 90 ? 9.730 7.768 -15.697 1.00 95.38 90 ILE A C 1
ATOM 748 O O . ILE A 1 90 ? 10.461 7.800 -16.694 1.00 95.38 90 ILE A O 1
ATOM 752 N N . SER A 1 91 ? 10.225 7.637 -14.462 1.00 96.12 91 SER A N 1
ATOM 753 C CA . SER A 1 91 ? 11.661 7.549 -14.177 1.00 96.12 91 SER A CA 1
ATOM 754 C C . SER A 1 91 ? 12.308 6.329 -14.835 1.00 96.12 91 SER A C 1
ATOM 756 O O . SER A 1 91 ? 13.349 6.463 -15.482 1.00 96.12 91 SER A O 1
ATOM 758 N N . VAL A 1 92 ? 11.682 5.151 -14.735 1.00 95.81 92 VAL A N 1
ATOM 759 C CA . VAL A 1 92 ? 12.175 3.922 -15.379 1.00 95.81 92 VAL A CA 1
ATOM 760 C C . VAL A 1 92 ? 12.228 4.086 -16.898 1.00 95.81 92 VAL A C 1
ATOM 762 O O . VAL A 1 92 ? 13.264 3.807 -17.502 1.00 95.81 92 VAL A O 1
ATOM 765 N N . ASN A 1 93 ? 11.167 4.610 -17.513 1.00 93.94 93 ASN A N 1
ATOM 766 C CA . ASN A 1 93 ? 11.115 4.809 -18.964 1.00 93.94 93 ASN A CA 1
ATOM 767 C C . ASN A 1 93 ? 12.163 5.813 -19.456 1.00 93.94 93 ASN A C 1
ATOM 769 O O . ASN A 1 93 ? 12.807 5.597 -20.483 1.00 93.94 93 ASN A O 1
ATOM 773 N N . THR A 1 94 ? 12.364 6.899 -18.713 1.00 95.19 94 THR A N 1
ATOM 774 C CA . THR A 1 94 ? 13.363 7.919 -19.047 1.00 95.19 94 THR A CA 1
ATOM 775 C C . THR A 1 94 ? 14.775 7.344 -18.975 1.00 95.19 94 THR A C 1
ATOM 777 O O . THR A 1 94 ? 15.556 7.508 -19.911 1.00 95.19 94 THR A O 1
ATOM 780 N N . ARG A 1 95 ? 15.095 6.592 -17.913 1.00 94.12 95 ARG A N 1
ATOM 781 C CA . ARG A 1 95 ? 16.401 5.927 -17.777 1.00 94.12 95 ARG A CA 1
ATOM 782 C C . ARG A 1 95 ? 16.629 4.874 -18.856 1.00 94.12 95 ARG A C 1
ATOM 784 O O . ARG A 1 95 ? 17.731 4.798 -19.386 1.00 94.12 95 ARG A O 1
ATOM 791 N N . ALA A 1 96 ? 15.601 4.104 -19.215 1.00 93.62 96 ALA A N 1
ATOM 792 C CA . ALA A 1 96 ? 15.694 3.123 -20.292 1.00 93.62 96 ALA A CA 1
ATOM 793 C C . ALA A 1 96 ? 16.033 3.793 -21.634 1.00 93.62 96 ALA A C 1
ATOM 795 O O . ALA A 1 96 ? 16.930 3.332 -22.335 1.00 93.62 96 ALA A O 1
ATOM 796 N N . ARG A 1 97 ? 15.390 4.923 -21.962 1.00 90.69 97 ARG A N 1
ATOM 797 C CA . ARG A 1 97 ? 15.705 5.701 -23.175 1.00 90.69 97 ARG A CA 1
ATOM 798 C C . ARG A 1 97 ? 17.146 6.207 -23.184 1.00 90.69 97 ARG A C 1
ATOM 800 O O . ARG A 1 97 ? 17.816 6.077 -24.203 1.00 90.69 97 ARG A O 1
ATOM 807 N N . ILE A 1 98 ? 17.629 6.740 -22.060 1.00 91.19 98 ILE A N 1
ATOM 808 C CA . ILE A 1 98 ? 19.018 7.211 -21.926 1.00 91.19 98 ILE A CA 1
ATOM 809 C C . ILE A 1 98 ? 20.002 6.049 -22.108 1.00 91.19 98 ILE A C 1
ATOM 811 O O . ILE A 1 98 ? 20.974 6.181 -22.846 1.00 91.19 98 ILE A O 1
ATOM 815 N N . ALA A 1 99 ? 19.735 4.903 -21.477 1.00 89.81 99 ALA A N 1
ATOM 816 C CA . ALA A 1 99 ? 20.580 3.719 -21.594 1.00 89.81 99 ALA A CA 1
ATOM 817 C C . ALA A 1 99 ? 20.654 3.216 -23.045 1.00 89.81 99 ALA A C 1
ATOM 819 O O . ALA A 1 99 ? 21.744 2.948 -23.542 1.00 89.81 99 ALA A O 1
ATOM 820 N N . VAL A 1 100 ? 19.515 3.152 -23.745 1.00 91.19 100 VAL A N 1
ATOM 821 C CA . VAL A 1 100 ? 19.471 2.760 -25.161 1.00 91.19 100 VAL A CA 1
ATOM 822 C C . VAL A 1 100 ? 20.246 3.750 -26.027 1.00 91.19 100 VAL A C 1
ATOM 824 O O . VAL A 1 100 ? 21.100 3.318 -26.792 1.00 91.19 100 VAL A O 1
ATOM 827 N N . ALA A 1 101 ? 20.021 5.059 -25.864 1.00 85.62 101 ALA A N 1
ATOM 828 C CA . ALA A 1 101 ? 20.731 6.087 -26.628 1.00 85.62 101 ALA A CA 1
ATOM 829 C C . ALA A 1 101 ? 22.256 6.030 -26.421 1.00 85.62 101 ALA A C 1
ATOM 831 O O . ALA A 1 101 ? 23.018 6.232 -27.366 1.00 85.62 101 ALA A O 1
ATOM 832 N N . GLY A 1 102 ? 22.702 5.709 -25.201 1.00 84.44 102 GLY A N 1
ATOM 833 C CA . GLY A 1 102 ? 24.116 5.498 -24.894 1.00 84.44 102 GLY A CA 1
ATOM 834 C C . GLY A 1 102 ? 24.718 4.270 -25.588 1.00 84.44 102 GLY A C 1
ATOM 835 O O . GLY A 1 102 ? 25.877 4.316 -25.992 1.00 84.44 102 GLY A O 1
ATOM 836 N N . ILE A 1 103 ? 23.941 3.196 -25.764 1.00 83.06 103 ILE A N 1
ATOM 837 C CA . ILE A 1 103 ? 24.389 1.954 -26.418 1.00 83.06 103 ILE A CA 1
ATOM 838 C C . ILE A 1 103 ? 24.372 2.083 -27.948 1.00 83.06 103 ILE A C 1
ATOM 840 O O . ILE A 1 103 ? 25.286 1.602 -28.611 1.00 83.06 103 ILE A O 1
ATOM 844 N N . THR A 1 104 ? 23.357 2.731 -28.528 1.00 82.38 104 THR A N 1
ATOM 845 C CA . THR A 1 104 ? 23.203 2.852 -29.991 1.00 82.38 104 THR A CA 1
ATOM 846 C C . THR A 1 104 ? 24.045 3.969 -30.610 1.00 82.38 104 THR A C 1
ATOM 848 O O . THR A 1 104 ? 24.033 4.129 -31.828 1.00 82.38 104 THR A O 1
ATOM 851 N N . GLY A 1 105 ? 24.766 4.764 -29.808 1.00 67.12 105 GLY A N 1
ATOM 852 C CA . GLY A 1 105 ? 25.657 5.831 -30.287 1.00 67.12 105 GLY A CA 1
ATOM 853 C C . GLY A 1 105 ? 24.943 7.037 -30.913 1.00 67.12 105 GLY A C 1
ATOM 854 O O . GLY A 1 105 ? 25.589 8.002 -31.320 1.00 67.12 105 GLY A O 1
ATOM 855 N N . THR A 1 106 ? 23.611 7.029 -30.956 1.00 60.22 106 THR A N 1
ATOM 856 C CA . THR A 1 106 ? 22.773 8.154 -31.379 1.00 60.22 106 THR A CA 1
ATOM 857 C C . THR A 1 106 ? 22.647 9.136 -30.216 1.00 60.22 106 THR A C 1
ATOM 859 O O . THR A 1 106 ? 21.618 9.208 -29.545 1.00 60.22 106 THR A O 1
ATOM 862 N N . SER A 1 107 ? 23.738 9.836 -29.911 1.00 54.31 107 SER A N 1
ATOM 863 C CA . SER A 1 107 ? 23.764 10.815 -28.825 1.00 54.31 107 SER A CA 1
ATOM 864 C C . SER A 1 107 ? 22.888 12.032 -29.153 1.00 54.31 107 SER A C 1
ATOM 866 O O . SER A 1 107 ? 22.824 12.469 -30.302 1.00 54.31 107 SER A O 1
ATOM 868 N N . PRO A 1 108 ? 22.312 12.659 -28.118 1.00 52.25 108 PRO A N 1
ATOM 869 C CA . PRO A 1 108 ? 22.846 13.964 -27.766 1.00 52.25 108 PRO A CA 1
ATOM 870 C C . PRO A 1 108 ? 23.304 13.963 -26.307 1.00 52.25 108 PRO A C 1
ATOM 872 O O . PRO A 1 108 ? 22.658 14.523 -25.432 1.00 52.25 108 PRO A O 1
ATOM 875 N N . ALA A 1 109 ? 24.446 13.346 -26.026 1.00 54.25 109 ALA A N 1
ATOM 876 C CA . ALA A 1 109 ? 25.286 13.739 -24.907 1.00 54.25 109 ALA A CA 1
ATOM 877 C C . ALA A 1 109 ? 26.775 13.518 -25.247 1.00 54.25 109 ALA A C 1
ATOM 879 O O . ALA A 1 109 ? 27.191 12.398 -25.570 1.00 54.25 109 ALA A O 1
ATOM 880 N N . PRO A 1 110 ? 27.591 14.582 -25.209 1.00 53.78 110 PRO A N 1
ATOM 881 C CA . PRO A 1 110 ? 29.018 14.509 -25.465 1.00 53.78 110 PRO A CA 1
ATOM 882 C C . PRO A 1 110 ? 29.725 13.856 -24.270 1.00 53.78 110 PRO A C 1
ATOM 884 O O . PRO A 1 110 ? 29.506 14.235 -23.125 1.00 53.78 110 PRO A O 1
ATOM 887 N N . GLY A 1 111 ? 30.630 12.914 -24.534 1.00 53.59 111 GLY A N 1
ATOM 888 C CA . GLY A 1 111 ? 31.784 12.724 -23.651 1.00 53.59 111 GLY A CA 1
ATOM 889 C C . GLY A 1 111 ? 31.962 11.382 -22.949 1.00 53.59 111 GLY A C 1
ATOM 890 O O . GLY A 1 111 ? 33.077 11.144 -22.502 1.00 53.59 111 GLY A O 1
ATOM 891 N N . PHE A 1 112 ? 30.985 10.467 -22.900 1.00 54.97 112 PHE A N 1
ATOM 892 C CA . PHE A 1 112 ? 31.203 9.214 -22.150 1.00 54.97 112 PHE A CA 1
ATOM 893 C C . PHE A 1 112 ? 32.315 8.336 -22.760 1.00 54.97 112 PHE A C 1
ATOM 895 O O . PHE A 1 112 ? 33.165 7.826 -22.039 1.00 54.97 112 PHE A O 1
ATOM 902 N N . PHE A 1 113 ? 32.401 8.249 -24.092 1.00 54.03 113 PHE A N 1
ATOM 903 C CA . PHE A 1 113 ? 33.489 7.520 -24.765 1.00 54.03 113 PHE A CA 1
ATOM 904 C C . PHE A 1 113 ? 34.771 8.337 -24.979 1.00 54.03 113 PHE A C 1
ATOM 906 O O . PHE A 1 113 ? 35.812 7.761 -25.279 1.00 54.03 113 PHE A O 1
ATOM 913 N N . LYS A 1 114 ? 34.741 9.664 -24.793 1.00 51.22 114 LYS A N 1
ATOM 914 C CA . LYS A 1 114 ? 35.937 10.507 -24.973 1.00 51.22 114 LYS A CA 1
ATOM 915 C C . LYS A 1 114 ? 36.906 10.404 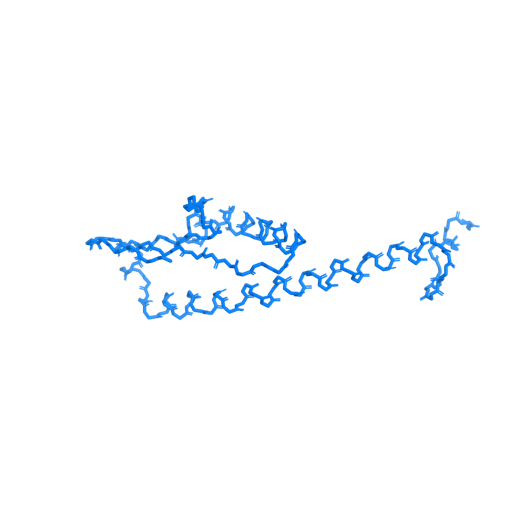-23.785 1.00 51.22 114 LYS A C 1
ATOM 917 O O . LYS A 1 114 ? 38.079 10.699 -23.949 1.00 51.22 114 LYS A O 1
ATOM 922 N N . ALA A 1 115 ? 36.424 9.961 -22.621 1.00 50.75 115 ALA A N 1
ATOM 923 C CA . ALA A 1 115 ? 37.231 9.767 -21.415 1.00 50.75 115 ALA A CA 1
ATOM 924 C C . ALA A 1 115 ? 37.932 8.396 -21.339 1.00 50.75 115 ALA A C 1
ATOM 926 O O . ALA A 1 115 ? 38.848 8.241 -20.544 1.00 50.75 115 ALA A O 1
ATOM 927 N N . LEU A 1 116 ? 37.513 7.406 -22.139 1.00 46.88 116 LEU A N 1
ATOM 928 C CA . LEU A 1 116 ? 38.112 6.061 -22.134 1.00 46.88 116 LEU A CA 1
ATOM 929 C C . LEU A 1 116 ? 39.227 5.887 -23.187 1.00 46.88 116 LEU A C 1
ATOM 931 O O . LEU A 1 116 ? 39.917 4.875 -23.188 1.00 46.88 116 LEU A O 1
ATOM 935 N N . LEU A 1 117 ? 39.367 6.850 -24.104 1.00 49.19 117 LEU A N 1
ATOM 936 C CA . LEU A 1 117 ? 40.347 6.855 -25.199 1.00 49.19 117 LEU A CA 1
ATOM 937 C C . LEU A 1 117 ? 41.397 7.977 -25.059 1.00 49.19 117 LEU A C 1
ATOM 939 O O . LEU A 1 117 ? 42.065 8.300 -26.040 1.00 49.19 117 LEU A O 1
ATOM 943 N N . ALA A 1 118 ? 41.519 8.579 -23.872 1.00 41.91 118 ALA A N 1
ATOM 944 C CA . ALA A 1 118 ? 42.561 9.551 -23.536 1.00 41.91 118 ALA A CA 1
ATOM 945 C C . ALA A 1 118 ? 43.592 8.925 -22.592 1.00 41.91 118 ALA A C 1
ATOM 947 O O . ALA A 1 118 ? 43.158 8.213 -21.658 1.00 41.91 118 ALA A O 1
#

InterPro domains:
  IPR008384 Actin-related protein 2/3 complex subunit 4 [PF05856] (1-100)
  IPR008384 Actin-related protein 2/3 complex subunit 4 [PTHR22629] (1-101)
  IPR034666 Arp2/3 complex subunit 2/4 [G3DSA:3.30.1460.20] (1-105)
  IPR034666 Arp2/3 complex subunit 2/4 [SSF69645] (1-100)

Sequence (118 aa):
MIEGSINSVRISICVKKADNLEVILLRRFVSFLQQRAENFVILRRKPIKGYDISFLITNFQTENLFKHKLIDFIIEFMQEIDKEISDMKISVNTRARIAVAGITGTSPAPGFFKALLA

Organism: NCBI:txid885311

Foldseek 3Di:
DWDDDPFKIKDFAAADDPDPLLVVLLLVVLCVVLVVCVVVVQWHVDGDPPGSTMGMGGNVNVVVDPPVVVVVVVVVVNVVSVVVSVVVVVVVVVVVVVVVCVVVVVDPPPDPVVVVVD

pLDDT: mean 87.28, std 13.11, range [41.91, 96.12]

Radius of gyration: 20.64 Å; Cα contacts (8 Å, |Δi|>4): 91; chains: 1; bounding box: 56×27×54 Å

Nearest PDB structures (foldseek):
  6dec-assembly1_F  TM=9.838E-01  e=1.421E-12  Bos taurus
  6dec-assembly2_N  TM=9.708E-01  e=1.717E-11  Bos taurus
  6w17-assembly1_F  TM=9.345E-01  e=1.002E-11  Schizosaccharomyces pombe 972h-
  4xf2-assembly2_Y  TM=9.155E-01  e=8.646E-11  Bos taurus
  1jyo-assembly1_D  TM=4.271E-01  e=1.706E+00  Salmonella enterica subsp. enterica serovar Typhimurium

Solvent-accessible surface area (backbone atoms only — not comparable to full-atom values): 6858 Å² total; per-residue (Å²): 92,78,48,80,56,99,59,34,38,36,43,36,43,70,75,91,65,94,47,74,64,49,50,52,50,49,54,52,54,48,52,57,54,27,76,42,21,82,85,40,71,45,43,39,69,64,42,56,91,94,35,67,42,25,35,47,45,40,52,75,53,55,74,78,37,62,65,67,60,55,51,52,48,53,55,50,51,62,56,49,50,61,52,52,53,52,53,49,52,52,51,52,53,52,51,51,50,51,52,48,32,68,72,71,68,64,62,96,69,91,55,79,72,62,66,77,77,108